Protein AF-J2RIU2-F1 (afdb_monomer_lite)

Structure (mmCIF, N/CA/C/O backbone):
data_AF-J2RIU2-F1
#
_entry.id   AF-J2RIU2-F1
#
loop_
_atom_site.group_PDB
_atom_site.id
_atom_site.type_symbol
_atom_site.label_atom_id
_atom_site.label_alt_id
_atom_site.label_comp_id
_atom_site.label_asym_id
_atom_site.label_entity_id
_atom_site.label_seq_id
_atom_site.pdbx_PDB_ins_code
_atom_site.Cartn_x
_atom_site.Cartn_y
_atom_site.Cartn_z
_atom_site.occupancy
_atom_site.B_iso_or_equiv
_atom_site.auth_seq_id
_atom_site.auth_comp_id
_atom_site.auth_asym_id
_atom_site.auth_atom_id
_atom_site.pdbx_PDB_model_num
ATOM 1 N N . MET A 1 1 ? -2.292 -70.479 -24.892 1.00 40.06 1 MET A N 1
ATOM 2 C CA . MET A 1 1 ? -0.884 -70.073 -25.103 1.00 40.06 1 MET A CA 1
ATOM 3 C C . MET A 1 1 ? -0.651 -68.737 -24.424 1.00 40.06 1 MET A C 1
ATOM 5 O O . MET A 1 1 ? -1.457 -67.833 -24.573 1.00 40.06 1 MET A O 1
ATOM 9 N N . LYS A 1 2 ? 0.402 -68.671 -23.609 1.00 41.72 2 LYS A N 1
ATOM 10 C CA . LYS A 1 2 ? 0.871 -67.485 -22.890 1.00 41.72 2 LYS A CA 1
ATOM 11 C C . LYS A 1 2 ? 1.360 -66.449 -23.907 1.00 41.72 2 LYS A C 1
ATOM 13 O O . LYS A 1 2 ? 2.125 -66.836 -24.783 1.00 41.72 2 LYS A O 1
ATOM 18 N N . ASN A 1 3 ? 1.054 -65.164 -23.729 1.00 34.62 3 ASN A N 1
ATOM 19 C CA . ASN A 1 3 ? 2.112 -64.178 -23.912 1.00 34.62 3 ASN A CA 1
ATOM 20 C C . ASN A 1 3 ? 1.933 -62.927 -23.058 1.00 34.62 3 ASN A C 1
ATOM 22 O O . ASN A 1 3 ? 0.835 -62.458 -22.788 1.00 34.62 3 ASN A O 1
ATOM 26 N N . ARG A 1 4 ? 3.085 -62.485 -22.574 1.00 45.16 4 ARG A N 1
ATOM 27 C CA . ARG A 1 4 ? 3.346 -61.589 -21.459 1.00 45.16 4 ARG A CA 1
ATOM 28 C C . ARG A 1 4 ? 3.808 -60.243 -22.041 1.00 45.16 4 ARG A C 1
ATOM 30 O O . ARG A 1 4 ? 4.460 -60.238 -23.078 1.00 45.16 4 ARG A O 1
ATOM 37 N N . LEU A 1 5 ? 3.584 -59.171 -21.276 1.00 50.06 5 LEU A N 1
ATOM 38 C CA . LEU A 1 5 ? 4.275 -57.867 -21.310 1.00 50.06 5 LEU A CA 1
ATOM 39 C C . LEU A 1 5 ? 3.818 -56.817 -22.344 1.00 50.06 5 LEU A C 1
ATOM 41 O O . LEU A 1 5 ? 4.197 -56.859 -23.507 1.00 50.06 5 LEU A O 1
ATOM 45 N N . ARG A 1 6 ? 3.156 -55.771 -21.834 1.00 41.06 6 ARG A N 1
ATOM 46 C CA . ARG A 1 6 ? 3.488 -54.341 -22.030 1.00 41.06 6 ARG A CA 1
ATOM 47 C C . ARG A 1 6 ? 3.023 -53.630 -20.751 1.00 41.06 6 ARG A C 1
ATOM 49 O O . ARG A 1 6 ? 1.835 -53.588 -20.479 1.00 41.06 6 ARG A O 1
ATOM 56 N N . GLY A 1 7 ? 3.924 -53.415 -19.791 1.00 40.78 7 GLY A N 1
ATOM 57 C CA . GLY A 1 7 ? 4.518 -52.091 -19.568 1.00 40.78 7 GLY A CA 1
ATOM 58 C C . GLY A 1 7 ? 3.485 -51.178 -18.894 1.00 40.78 7 GLY A C 1
ATOM 59 O O . GLY A 1 7 ? 2.684 -50.575 -19.585 1.00 40.78 7 GLY A O 1
ATOM 60 N N . SER A 1 8 ? 3.331 -51.183 -17.566 1.00 50.94 8 SER A N 1
ATOM 61 C CA . SER A 1 8 ? 4.140 -50.352 -16.654 1.00 50.94 8 SER A CA 1
ATOM 62 C C . SER A 1 8 ? 4.359 -48.932 -17.198 1.00 50.94 8 SER A C 1
ATOM 64 O O . SER A 1 8 ? 5.491 -48.527 -17.452 1.00 50.94 8 SER A O 1
ATOM 66 N N . ALA A 1 9 ? 3.274 -48.190 -17.399 1.00 49.19 9 ALA A N 1
ATOM 67 C CA . ALA A 1 9 ? 3.314 -46.746 -17.604 1.00 49.19 9 ALA A CA 1
ATOM 68 C C . ALA A 1 9 ? 2.045 -46.084 -17.042 1.00 49.19 9 ALA A C 1
ATOM 70 O O . ALA A 1 9 ? 1.487 -45.179 -17.653 1.00 49.19 9 ALA A O 1
ATOM 71 N N . ASP A 1 10 ? 1.605 -46.510 -15.851 1.00 44.81 10 ASP A N 1
ATOM 72 C CA . ASP A 1 10 ? 0.930 -45.566 -14.959 1.00 44.81 10 ASP A CA 1
ATOM 73 C C . ASP A 1 10 ? 1.999 -44.546 -14.583 1.00 44.81 10 ASP A C 1
ATOM 75 O O . ASP A 1 10 ? 2.858 -44.777 -13.728 1.00 44.81 10 ASP A O 1
ATOM 79 N N . HIS A 1 11 ? 2.032 -43.465 -15.358 1.00 49.28 11 HIS A N 1
ATOM 80 C CA . HIS A 1 11 ? 2.901 -42.334 -15.129 1.00 49.28 11 HIS A CA 1
ATOM 81 C C . HIS A 1 11 ? 2.822 -41.960 -13.652 1.00 49.28 11 HIS A C 1
ATOM 83 O O . HIS A 1 11 ? 1.768 -41.583 -13.144 1.00 49.28 11 HIS A O 1
ATOM 89 N N . LEU A 1 12 ? 3.970 -42.080 -12.986 1.00 51.56 12 LEU A N 1
ATOM 90 C CA . LEU A 1 12 ? 4.302 -41.473 -11.708 1.00 51.56 12 LEU A CA 1
ATOM 91 C C . LEU A 1 12 ? 3.954 -39.976 -11.746 1.00 51.56 12 LEU A C 1
ATOM 93 O O . LEU A 1 12 ? 4.819 -39.116 -11.912 1.00 51.56 12 LEU A O 1
ATOM 97 N N . VAL A 1 13 ? 2.681 -39.638 -11.552 1.00 62.94 13 VAL A N 1
ATOM 98 C CA . VAL A 1 13 ? 2.295 -38.330 -11.047 1.00 62.94 13 VAL A CA 1
ATOM 99 C C . VAL A 1 13 ? 2.800 -38.330 -9.614 1.00 62.94 13 VAL A C 1
ATOM 101 O O . VAL A 1 13 ? 2.162 -38.866 -8.707 1.00 62.94 13 VAL A O 1
ATOM 104 N N . LYS A 1 14 ? 4.020 -37.813 -9.420 1.00 61.53 14 LYS A N 1
ATOM 105 C CA . LYS A 1 14 ? 4.567 -37.534 -8.091 1.00 61.53 14 LYS A CA 1
ATOM 106 C C . LYS A 1 14 ? 3.472 -36.814 -7.310 1.00 61.53 14 LYS A C 1
ATOM 108 O O . LYS A 1 14 ? 3.054 -35.728 -7.710 1.00 61.53 14 LYS A O 1
ATOM 113 N N . ARG A 1 15 ? 3.003 -37.423 -6.214 1.00 63.75 15 ARG A N 1
ATOM 114 C CA . ARG A 1 15 ? 2.120 -36.746 -5.259 1.00 63.75 15 ARG A CA 1
ATOM 115 C C . ARG A 1 15 ? 2.746 -35.385 -4.954 1.00 63.75 15 ARG A C 1
ATOM 117 O O . ARG A 1 15 ? 3.936 -35.372 -4.620 1.00 63.75 15 ARG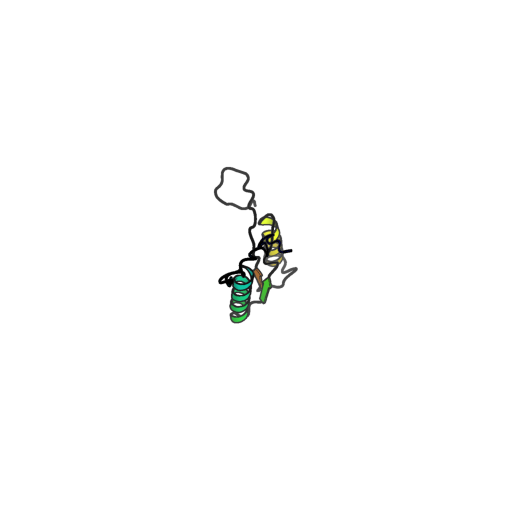 A O 1
ATOM 124 N N . PRO A 1 16 ? 2.022 -34.261 -5.104 1.00 66.75 16 PRO A N 1
ATOM 125 C CA . PRO A 1 16 ? 2.590 -32.970 -4.771 1.00 66.75 16 PRO A CA 1
ATOM 126 C C . PRO A 1 16 ? 3.021 -33.027 -3.307 1.00 66.75 16 PRO A C 1
ATOM 128 O O . PRO A 1 16 ? 2.201 -33.219 -2.410 1.00 66.75 16 PRO A O 1
ATOM 131 N N . GLN A 1 17 ? 4.333 -32.937 -3.087 1.00 72.94 17 GLN A N 1
ATOM 132 C CA . GLN A 1 17 ? 4.915 -32.689 -1.773 1.00 72.94 17 GLN A CA 1
ATOM 133 C C . GLN A 1 17 ? 4.183 -31.466 -1.206 1.00 72.94 17 GLN A C 1
ATOM 135 O O . GLN A 1 17 ? 4.012 -30.476 -1.923 1.00 72.94 17 GLN A O 1
ATOM 140 N N . GLY A 1 18 ? 3.672 -31.556 0.023 1.00 75.75 18 GLY A N 1
ATOM 141 C CA . GLY A 1 18 ? 2.833 -30.511 0.607 1.00 75.75 18 GLY A CA 1
ATOM 142 C C . GLY A 1 18 ? 3.549 -29.161 0.581 1.00 75.75 18 GLY A C 1
ATOM 143 O O . GLY A 1 18 ? 4.508 -28.951 1.316 1.00 75.75 18 GLY A O 1
ATOM 144 N N . ARG A 1 19 ? 3.097 -28.247 -0.280 1.00 80.00 19 ARG A N 1
ATOM 145 C CA . ARG A 1 19 ? 3.596 -26.870 -0.340 1.00 80.00 19 ARG A CA 1
ATOM 146 C C . ARG A 1 19 ? 2.730 -25.996 0.555 1.00 80.00 19 ARG A C 1
ATOM 148 O O . ARG A 1 19 ? 1.511 -25.973 0.404 1.00 80.00 19 ARG A O 1
ATOM 155 N N . ARG A 1 20 ? 3.362 -25.281 1.483 1.00 83.69 20 ARG A N 1
ATOM 156 C CA . ARG A 1 20 ? 2.708 -24.318 2.372 1.00 83.69 20 ARG A CA 1
ATOM 157 C C . ARG A 1 20 ? 3.261 -22.933 2.073 1.00 83.69 20 ARG A C 1
ATOM 159 O O . ARG A 1 20 ? 4.466 -22.722 2.171 1.00 83.69 20 ARG A O 1
ATOM 166 N N . LEU A 1 21 ? 2.380 -22.003 1.718 1.00 80.19 21 LEU A N 1
ATOM 167 C CA . LEU A 1 21 ? 2.722 -20.585 1.647 1.00 80.19 21 LEU A CA 1
ATOM 168 C C . LEU A 1 21 ? 3.012 -20.089 3.068 1.00 80.19 21 LEU A C 1
ATOM 170 O O . LEU A 1 21 ? 2.179 -20.247 3.960 1.00 80.19 21 LEU A O 1
ATOM 174 N N . ILE A 1 22 ? 4.206 -19.538 3.278 1.00 86.88 22 ILE A N 1
ATOM 175 C CA . ILE A 1 22 ? 4.637 -18.977 4.571 1.00 86.88 22 ILE A CA 1
ATOM 176 C C . ILE A 1 22 ? 4.629 -17.443 4.579 1.00 86.88 22 ILE A C 1
ATOM 178 O O . ILE A 1 22 ? 4.637 -16.845 5.647 1.00 86.88 22 ILE A O 1
ATOM 182 N N . ALA A 1 23 ? 4.588 -16.820 3.399 1.00 82.31 23 ALA A N 1
ATOM 183 C CA . ALA A 1 23 ? 4.477 -15.381 3.208 1.00 82.31 23 ALA A CA 1
ATOM 184 C C . ALA A 1 23 ? 3.779 -15.091 1.871 1.00 82.31 23 ALA A C 1
ATOM 186 O O . ALA A 1 23 ? 3.946 -15.840 0.904 1.00 82.31 23 ALA A O 1
ATOM 187 N N . SER A 1 24 ? 3.002 -14.011 1.821 1.00 87.00 24 SER A N 1
ATOM 188 C CA . SER A 1 24 ? 2.392 -13.476 0.602 1.00 87.00 24 SER A CA 1
ATOM 189 C C . SER A 1 24 ? 2.176 -11.969 0.748 1.00 87.00 24 SER A C 1
ATOM 191 O O . SER A 1 24 ? 2.032 -11.471 1.865 1.00 87.00 24 SER A O 1
ATOM 193 N N . ALA A 1 25 ? 2.125 -11.247 -0.377 1.00 86.00 25 ALA A N 1
ATOM 194 C CA . ALA A 1 25 ? 1.831 -9.813 -0.381 1.00 86.00 25 ALA A CA 1
ATOM 195 C C . ALA A 1 25 ? 0.473 -9.519 0.276 1.00 86.00 25 ALA A C 1
ATOM 197 O O . ALA A 1 25 ? 0.390 -8.657 1.145 1.00 86.00 25 ALA A O 1
ATOM 198 N N . SER A 1 26 ? -0.556 -10.304 -0.060 1.00 87.94 26 SER A N 1
ATOM 199 C CA . SER A 1 26 ? -1.878 -10.233 0.572 1.00 87.94 26 SER A CA 1
ATOM 200 C C . SER A 1 26 ? -1.800 -10.341 2.102 1.00 87.94 26 SER A C 1
ATOM 202 O O . SER A 1 26 ? -2.324 -9.476 2.797 1.00 87.94 26 SER A O 1
ATOM 204 N N . ALA A 1 27 ? -1.065 -11.319 2.650 1.00 90.56 27 ALA A N 1
ATOM 205 C CA . ALA A 1 27 ? -0.934 -11.467 4.102 1.00 90.56 27 ALA A CA 1
ATOM 206 C C . ALA A 1 27 ? -0.262 -10.248 4.761 1.00 90.56 27 ALA A C 1
ATOM 208 O O . ALA A 1 27 ? -0.674 -9.818 5.838 1.00 90.56 27 ALA A O 1
ATOM 209 N N . SER A 1 28 ? 0.751 -9.665 4.113 1.00 91.25 28 SER A N 1
ATOM 210 C CA . SER A 1 28 ? 1.399 -8.441 4.594 1.00 91.25 28 SER A CA 1
ATOM 211 C C . SER A 1 28 ? 0.479 -7.218 4.527 1.00 91.25 28 SER A C 1
ATOM 213 O O . SER A 1 28 ? 0.480 -6.408 5.452 1.00 91.25 28 SER A O 1
ATOM 215 N N . LEU A 1 29 ? -0.321 -7.086 3.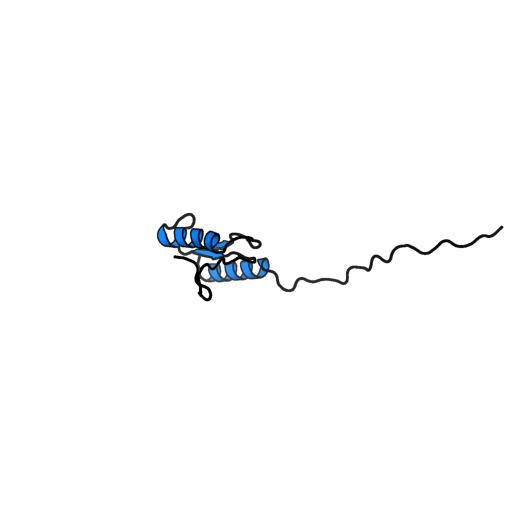467 1.00 92.56 29 LEU A N 1
ATOM 216 C CA . LEU A 1 29 ? -1.276 -5.986 3.309 1.00 92.56 29 LEU A CA 1
ATOM 217 C C . LEU A 1 29 ? -2.384 -6.050 4.357 1.00 92.56 29 LEU A C 1
ATOM 219 O O . LEU A 1 29 ? -2.672 -5.040 4.990 1.00 92.56 29 LEU A O 1
ATOM 223 N N . GLU A 1 30 ? -2.950 -7.231 4.595 1.00 93.88 30 GLU A N 1
ATOM 224 C CA . GLU A 1 30 ? -3.969 -7.427 5.631 1.00 93.88 30 GLU A CA 1
ATOM 225 C C . GLU A 1 30 ? -3.426 -7.094 7.026 1.00 93.88 30 GLU A C 1
ATOM 227 O O . GLU A 1 30 ? -4.084 -6.410 7.813 1.00 93.88 30 GLU A O 1
ATOM 232 N N . ALA A 1 31 ? -2.184 -7.495 7.322 1.00 94.94 31 ALA A N 1
ATOM 233 C CA . ALA A 1 31 ? -1.526 -7.125 8.571 1.00 94.94 31 ALA A CA 1
ATOM 234 C C . ALA A 1 31 ? -1.349 -5.600 8.702 1.00 94.94 31 ALA A C 1
ATOM 236 O O . ALA A 1 31 ? -1.594 -5.035 9.769 1.00 94.94 31 ALA A O 1
ATOM 237 N N . ALA A 1 32 ? -0.978 -4.913 7.618 1.00 94.44 32 ALA A N 1
ATOM 238 C CA . ALA A 1 32 ? -0.854 -3.456 7.603 1.00 94.44 32 ALA A CA 1
ATOM 239 C C . ALA A 1 32 ? -2.212 -2.746 7.773 1.00 94.44 32 ALA A C 1
ATOM 241 O O . ALA A 1 32 ? -2.299 -1.763 8.510 1.00 94.44 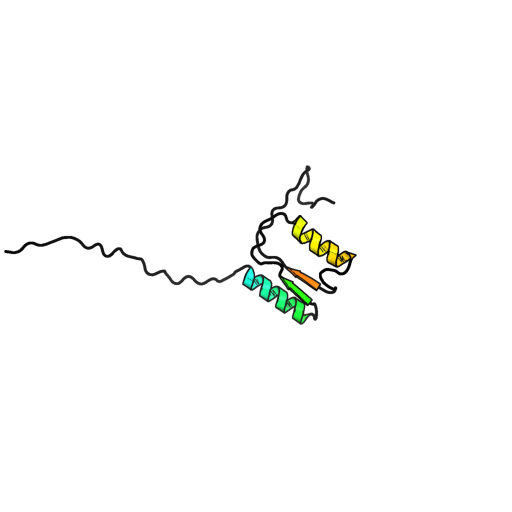32 ALA A O 1
ATOM 242 N N . VAL A 1 33 ? -3.284 -3.260 7.156 1.00 96.81 33 VAL A N 1
ATOM 243 C CA . VAL A 1 33 ? -4.658 -2.768 7.361 1.00 96.81 33 VAL A CA 1
ATOM 244 C C . VAL A 1 33 ? -5.070 -2.917 8.822 1.00 96.81 33 VAL A C 1
ATOM 246 O O . VAL A 1 33 ? -5.586 -1.966 9.412 1.00 96.81 33 VAL A O 1
ATOM 249 N N . ALA A 1 34 ? -4.833 -4.088 9.418 1.00 97.44 34 ALA A N 1
ATOM 250 C CA . ALA A 1 34 ? -5.147 -4.338 10.820 1.00 97.44 34 ALA A CA 1
ATOM 251 C C . ALA A 1 34 ? -4.413 -3.351 11.740 1.00 97.44 34 ALA A C 1
ATOM 253 O O . ALA A 1 34 ? -5.027 -2.774 12.637 1.00 97.44 34 ALA A O 1
ATOM 254 N N . GLN A 1 35 ? -3.133 -3.092 11.465 1.00 97.81 35 GLN A N 1
ATOM 255 C CA . GLN A 1 35 ? -2.332 -2.139 12.228 1.00 97.81 35 GLN A CA 1
ATOM 256 C C . GLN A 1 35 ? -2.849 -0.698 12.105 1.00 97.81 35 GLN A C 1
ATOM 258 O O . GLN A 1 35 ? -2.924 0.012 13.104 1.00 97.81 35 GLN A O 1
ATOM 263 N N . ALA A 1 36 ? -3.231 -0.256 10.904 1.00 96.44 36 ALA A N 1
ATOM 264 C CA . ALA A 1 36 ? -3.785 1.082 10.696 1.00 96.44 36 ALA A CA 1
ATOM 265 C C . ALA A 1 36 ? -5.129 1.264 11.418 1.00 96.44 36 ALA A C 1
ATOM 267 O O . ALA A 1 36 ? -5.338 2.268 12.098 1.00 96.44 36 ALA A O 1
ATOM 268 N N . ARG A 1 37 ? -6.006 0.256 11.346 1.00 95.94 37 ARG A N 1
ATOM 269 C CA . ARG A 1 37 ? -7.292 0.258 12.056 1.00 95.94 37 ARG A CA 1
ATOM 270 C C . ARG A 1 37 ? -7.119 0.258 13.572 1.00 95.94 37 ARG A C 1
ATOM 272 O O . ARG A 1 37 ? -7.875 0.934 14.257 1.00 95.94 37 ARG A O 1
ATOM 279 N N . ALA A 1 38 ? -6.113 -0.443 14.098 1.00 97.69 38 ALA A N 1
ATOM 280 C CA . ALA A 1 38 ? -5.777 -0.397 15.523 1.00 97.69 38 ALA A CA 1
ATOM 281 C C . ALA A 1 38 ? -5.347 1.008 15.992 1.00 97.69 38 ALA A C 1
ATOM 283 O O . ALA A 1 38 ? -5.448 1.312 17.177 1.00 97.69 38 ALA A O 1
ATOM 284 N N . ALA A 1 39 ? -4.903 1.864 15.068 1.00 97.38 39 ALA A N 1
ATOM 285 C CA . ALA A 1 39 ? -4.589 3.269 15.308 1.00 97.38 39 ALA A CA 1
ATOM 286 C C . ALA A 1 39 ? -5.749 4.230 14.962 1.00 97.38 39 ALA A C 1
ATOM 288 O O . ALA A 1 39 ? -5.521 5.435 14.892 1.00 97.38 39 ALA A O 1
ATOM 289 N N . ASP A 1 40 ? -6.963 3.716 14.729 1.00 96.62 40 ASP A N 1
ATOM 290 C CA . ASP A 1 40 ? -8.156 4.479 14.318 1.00 96.62 40 ASP A CA 1
ATOM 291 C C . ASP A 1 40 ? -7.984 5.245 12.989 1.00 96.62 40 ASP A C 1
ATOM 293 O O . ASP A 1 40 ? -8.583 6.291 12.740 1.00 96.62 40 ASP A O 1
ATOM 297 N N . ILE A 1 41 ? -7.138 4.717 12.098 1.00 97.25 41 ILE A N 1
ATOM 298 C CA . ILE A 1 41 ? -6.910 5.271 10.763 1.00 97.25 41 ILE A CA 1
ATOM 299 C C . ILE A 1 41 ? -7.555 4.350 9.730 1.00 97.25 41 ILE A C 1
ATOM 301 O O . ILE A 1 41 ? -7.298 3.143 9.693 1.00 97.25 41 ILE A O 1
ATOM 305 N N . ASN A 1 42 ? -8.374 4.925 8.845 1.00 95.56 42 ASN A N 1
ATOM 306 C CA . ASN A 1 42 ? -8.941 4.178 7.729 1.00 95.56 42 ASN A CA 1
ATOM 307 C C . ASN A 1 42 ? -7.818 3.658 6.816 1.00 95.56 42 ASN A C 1
ATOM 309 O O . ASN A 1 42 ? -6.854 4.369 6.543 1.00 95.56 42 ASN A O 1
ATOM 313 N N . ALA A 1 43 ? -7.947 2.440 6.300 1.00 96.31 43 ALA A N 1
ATOM 314 C CA . ALA A 1 43 ? -6.962 1.851 5.402 1.00 96.31 43 ALA A CA 1
ATOM 315 C C . ALA A 1 43 ? -7.644 1.250 4.178 1.00 96.31 43 ALA A C 1
ATOM 317 O O . ALA A 1 43 ? -8.629 0.519 4.301 1.00 96.31 43 ALA A O 1
ATOM 318 N N . VAL A 1 44 ? -7.100 1.558 3.002 1.00 94.81 44 VAL A N 1
ATOM 319 C CA . VAL A 1 44 ? -7.595 1.090 1.708 1.00 94.81 44 VAL A CA 1
ATOM 320 C C . VAL A 1 44 ? -6.465 0.385 0.975 1.00 94.81 44 VAL A C 1
ATOM 322 O O . VAL A 1 44 ? -5.405 0.967 0.745 1.00 94.81 44 VAL A O 1
ATOM 325 N N . VAL A 1 45 ? -6.707 -0.865 0.589 1.00 93.19 45 VAL A N 1
ATOM 326 C CA . VAL A 1 45 ? -5.829 -1.620 -0.308 1.00 93.19 45 VAL A CA 1
ATOM 327 C C . VAL A 1 45 ? -6.318 -1.396 -1.733 1.00 93.19 45 VAL A C 1
ATOM 329 O O . VAL A 1 45 ? -7.477 -1.668 -2.034 1.00 93.19 45 VAL A O 1
ATOM 332 N N . LEU A 1 46 ? -5.452 -0.878 -2.601 1.00 89.81 46 LEU A N 1
ATOM 333 C CA . LEU A 1 46 ? -5.762 -0.676 -4.016 1.00 89.81 46 LEU A CA 1
ATOM 334 C C . LEU A 1 46 ? -5.745 -2.003 -4.781 1.00 89.81 46 LEU A C 1
ATOM 336 O O . LEU A 1 46 ? -6.669 -2.293 -5.533 1.00 89.81 46 LEU A O 1
ATOM 340 N N . SER A 1 47 ? -4.690 -2.793 -4.592 1.00 85.19 47 SER A N 1
ATOM 341 C CA . SER A 1 47 ? -4.529 -4.155 -5.114 1.00 85.19 47 SER A CA 1
ATOM 342 C C . SER A 1 47 ? -3.245 -4.759 -4.531 1.00 85.19 47 SER A C 1
ATOM 344 O O . SER A 1 47 ? -2.364 -4.016 -4.096 1.00 85.19 47 SER A O 1
ATOM 346 N N . ASP A 1 48 ? -3.143 -6.086 -4.486 1.00 80.25 48 ASP A N 1
ATOM 347 C CA . ASP A 1 48 ? -1.937 -6.841 -4.121 1.00 80.25 48 ASP A CA 1
ATOM 348 C C . ASP A 1 48 ? -1.112 -7.305 -5.338 1.00 80.25 48 ASP A C 1
ATOM 350 O O . ASP A 1 48 ? -0.069 -7.939 -5.170 1.00 80.25 48 ASP A O 1
ATOM 354 N N . ALA A 1 49 ? -1.575 -6.948 -6.540 1.00 82.00 49 ALA A N 1
ATOM 355 C CA . ALA A 1 49 ? -1.044 -7.328 -7.844 1.00 82.00 49 ALA A CA 1
ATOM 356 C C . ALA A 1 49 ? -0.889 -6.108 -8.787 1.00 82.00 49 ALA A C 1
ATOM 358 O O . ALA A 1 49 ? -1.111 -6.233 -9.989 1.00 82.00 49 ALA A O 1
ATOM 359 N N . ILE A 1 50 ? -0.590 -4.903 -8.273 1.00 76.88 50 ILE A N 1
ATOM 360 C CA . ILE A 1 50 ? -0.375 -3.726 -9.140 1.00 76.88 50 ILE A CA 1
ATOM 361 C C . ILE A 1 50 ? 0.883 -3.904 -9.998 1.00 76.88 50 ILE A C 1
ATOM 363 O O . ILE A 1 50 ? 2.007 -3.751 -9.527 1.00 76.88 50 ILE A O 1
ATOM 367 N N . GLU A 1 51 ? 0.679 -4.142 -11.286 1.00 72.50 51 GLU A N 1
ATOM 368 C CA . GLU A 1 51 ? 1.711 -4.046 -12.315 1.00 72.50 51 GLU A CA 1
ATOM 369 C C . GLU A 1 51 ? 1.593 -2.678 -13.001 1.00 72.50 51 GLU A C 1
ATOM 371 O O . GLU A 1 51 ? 0.504 -2.277 -13.411 1.00 72.50 51 GLU A O 1
ATOM 376 N N . GLY A 1 52 ? 2.695 -1.933 -13.104 1.00 74.81 52 GLY A N 1
ATOM 377 C CA . GLY A 1 52 ? 2.683 -0.596 -13.705 1.00 74.81 52 GLY A CA 1
ATOM 378 C C . GLY A 1 52 ? 3.743 0.339 -13.137 1.00 74.81 52 GLY A C 1
ATOM 379 O O . GLY A 1 52 ? 4.656 -0.081 -12.423 1.00 74.81 52 GLY A O 1
ATOM 380 N N . GLU A 1 53 ? 3.634 1.625 -13.463 1.00 78.94 53 GLU A N 1
ATOM 381 C CA . GLU A 1 53 ? 4.574 2.641 -12.993 1.00 78.94 53 GLU A CA 1
ATOM 382 C C . GLU A 1 53 ? 4.173 3.189 -11.617 1.00 78.94 53 GLU A C 1
ATOM 384 O O . GLU A 1 53 ? 3.027 3.576 -11.385 1.00 78.94 53 GLU A O 1
ATOM 389 N N . ALA A 1 54 ? 5.143 3.332 -10.713 1.00 78.69 54 ALA A N 1
ATOM 390 C CA . ALA A 1 54 ? 4.903 3.799 -9.344 1.00 78.69 54 ALA A CA 1
ATOM 391 C C . ALA A 1 54 ? 4.230 5.188 -9.262 1.00 78.69 54 ALA A C 1
ATOM 393 O O . ALA A 1 54 ? 3.599 5.521 -8.255 1.00 78.69 54 ALA A O 1
ATOM 394 N N . TYR A 1 55 ? 4.347 6.015 -10.311 1.00 78.06 55 TYR A N 1
ATOM 395 C CA . TYR A 1 55 ? 3.739 7.348 -10.330 1.00 78.06 55 TYR A CA 1
ATOM 396 C C . TYR A 1 55 ? 2.202 7.302 -10.354 1.00 78.06 55 TYR A C 1
ATOM 398 O O . TYR A 1 55 ? 1.572 8.234 -9.857 1.00 78.06 55 TYR A O 1
ATOM 406 N N . GLU A 1 56 ? 1.589 6.246 -10.895 1.00 81.62 56 GLU A N 1
ATOM 407 C CA . GLU A 1 56 ? 0.126 6.140 -10.992 1.00 81.62 56 GLU A CA 1
ATOM 408 C C . GLU A 1 56 ? -0.496 5.976 -9.603 1.00 81.62 56 GLU A C 1
ATOM 410 O O . GLU A 1 56 ? -1.434 6.687 -9.236 1.00 81.62 56 GLU A O 1
ATOM 415 N N . VAL A 1 57 ? 0.112 5.124 -8.774 1.00 83.06 57 VAL A N 1
ATOM 416 C CA . VAL A 1 57 ? -0.248 4.977 -7.357 1.00 83.06 57 VAL A CA 1
ATOM 417 C C . VAL A 1 57 ? 0.019 6.282 -6.597 1.00 83.06 57 VAL A C 1
ATOM 419 O O . VAL A 1 57 ? -0.819 6.742 -5.816 1.00 83.06 57 VAL A O 1
ATOM 422 N N . ALA A 1 58 ? 1.154 6.936 -6.867 1.00 86.00 58 ALA A N 1
ATOM 423 C CA . ALA A 1 58 ? 1.499 8.208 -6.236 1.00 86.00 58 ALA A CA 1
ATOM 424 C C . ALA A 1 58 ? 0.512 9.339 -6.587 1.00 86.00 58 ALA A C 1
ATOM 426 O O . ALA A 1 58 ? 0.257 10.210 -5.751 1.00 86.00 58 ALA A O 1
ATOM 427 N N . ALA A 1 59 ? -0.084 9.327 -7.783 1.00 90.12 59 ALA A N 1
ATOM 428 C CA . ALA A 1 59 ? -1.074 10.318 -8.194 1.00 90.12 59 ALA A CA 1
ATOM 429 C C . ALA A 1 59 ? -2.347 10.250 -7.334 1.00 90.12 59 ALA A C 1
ATOM 431 O O . ALA A 1 59 ? -2.847 11.291 -6.902 1.00 90.12 59 ALA A O 1
ATOM 432 N N . ILE A 1 60 ? -2.826 9.041 -7.011 1.00 89.75 60 ILE A N 1
ATOM 433 C CA . ILE A 1 60 ? -3.980 8.844 -6.117 1.00 89.75 60 ILE A CA 1
ATOM 434 C C . ILE A 1 60 ? -3.654 9.370 -4.717 1.00 89.75 60 ILE A C 1
ATOM 436 O O . ILE A 1 60 ? -4.429 10.140 -4.146 1.00 89.75 60 ILE A O 1
ATOM 440 N N . ALA A 1 61 ? -2.483 9.013 -4.181 1.00 91.38 61 ALA A N 1
ATOM 441 C CA . ALA A 1 61 ? -2.043 9.496 -2.875 1.00 91.38 61 ALA A CA 1
ATOM 442 C C . ALA A 1 61 ? -1.943 11.031 -2.833 1.00 91.38 61 ALA A C 1
ATOM 444 O O . ALA A 1 61 ? -2.381 11.660 -1.867 1.00 91.38 61 ALA A O 1
ATOM 445 N N . ARG A 1 62 ? -1.438 11.654 -3.906 1.00 92.75 62 ARG A N 1
ATOM 446 C CA . ARG A 1 62 ? -1.352 13.114 -4.037 1.00 92.75 62 ARG A CA 1
ATOM 447 C C . ARG A 1 62 ? -2.729 13.777 -4.098 1.00 92.75 62 ARG A C 1
ATOM 449 O O . ARG A 1 62 ? -2.927 14.800 -3.441 1.00 92.75 62 ARG A O 1
ATOM 456 N N . GLU A 1 63 ? -3.681 13.228 -4.851 1.00 96.00 63 GLU A N 1
ATOM 457 C CA . GLU A 1 63 ? -5.049 13.766 -4.922 1.00 96.00 63 GLU A CA 1
ATOM 458 C C . GLU A 1 63 ? -5.740 13.689 -3.549 1.00 96.00 63 GLU A C 1
ATOM 460 O O . GLU A 1 63 ? -6.352 14.664 -3.114 1.00 96.00 63 GLU A O 1
ATOM 465 N N . VAL A 1 64 ? -5.551 12.597 -2.802 1.00 95.81 64 VAL A N 1
ATOM 466 C CA . VAL A 1 64 ? -6.066 12.458 -1.428 1.00 95.81 64 VAL A CA 1
ATOM 467 C C . VAL A 1 64 ? -5.412 13.468 -0.487 1.00 95.81 64 VAL A C 1
ATOM 469 O O . VAL A 1 64 ? -6.106 14.162 0.258 1.00 95.81 64 VAL A O 1
ATOM 472 N N . ALA A 1 65 ? -4.085 13.606 -0.547 1.00 93.50 65 ALA A N 1
ATOM 473 C CA . ALA A 1 65 ? -3.337 14.541 0.289 1.00 93.50 65 ALA A CA 1
ATOM 474 C C . ALA A 1 65 ? -3.749 16.003 0.057 1.00 93.50 65 ALA A C 1
ATOM 476 O O . ALA A 1 65 ? -3.835 16.778 1.010 1.00 93.50 65 ALA A O 1
ATOM 477 N N . THR A 1 66 ? -4.008 16.377 -1.198 1.00 96.38 66 THR A N 1
ATOM 478 C CA . THR A 1 66 ? -4.266 17.771 -1.591 1.00 96.38 66 THR A CA 1
ATOM 479 C C . THR A 1 66 ? -5.746 18.133 -1.614 1.00 96.38 66 THR A C 1
ATOM 481 O O . THR A 1 66 ? -6.094 19.266 -1.293 1.00 96.38 66 THR A O 1
ATOM 484 N N . LYS A 1 67 ? -6.625 17.193 -1.976 1.00 96.69 67 LYS A N 1
ATOM 485 C CA . LYS A 1 67 ? -8.048 17.459 -2.233 1.00 96.69 67 LYS A CA 1
ATOM 486 C C . LYS A 1 67 ? -9.006 16.598 -1.419 1.00 96.69 67 LYS A C 1
ATOM 488 O O . LYS A 1 67 ? -10.212 16.768 -1.558 1.00 96.69 67 LYS A O 1
ATOM 493 N N . ASN A 1 68 ? -8.501 15.704 -0.566 1.00 95.44 68 ASN A N 1
ATOM 494 C CA . ASN A 1 68 ? -9.323 14.849 0.294 1.00 95.44 68 ASN A CA 1
ATOM 495 C C . ASN A 1 68 ? -10.332 13.982 -0.484 1.00 95.44 68 ASN A C 1
ATOM 497 O O . ASN A 1 68 ? -11.444 13.732 -0.021 1.00 95.44 68 ASN A O 1
ATOM 501 N N . ARG A 1 69 ? -9.949 13.573 -1.698 1.00 93.56 69 ARG A N 1
ATOM 502 C CA . ARG A 1 69 ? -10.720 12.699 -2.585 1.00 93.56 69 ARG A CA 1
ATOM 503 C C . ARG A 1 69 ? -9.757 11.812 -3.391 1.00 93.56 69 ARG A C 1
ATOM 505 O O . ARG A 1 69 ? -8.610 12.206 -3.572 1.00 93.56 69 ARG A O 1
ATOM 512 N N . PRO A 1 70 ? -10.183 10.644 -3.893 1.00 92.31 70 PRO A N 1
ATOM 513 C CA . PRO A 1 70 ? -11.484 10.011 -3.659 1.00 92.31 70 PRO A CA 1
ATOM 514 C C . PRO A 1 70 ? -11.663 9.504 -2.219 1.00 92.31 70 PRO A C 1
ATOM 516 O O . PRO A 1 70 ? -12.761 9.116 -1.843 1.00 92.31 70 PRO A O 1
ATOM 519 N N . LEU A 1 71 ? -10.603 9.538 -1.407 1.00 94.12 71 LEU A N 1
ATOM 520 C CA . LEU A 1 71 ? -10.609 9.107 -0.014 1.00 94.12 71 LEU A CA 1
ATOM 521 C C . LEU A 1 71 ? -10.507 10.310 0.926 1.00 94.12 71 LEU A C 1
ATOM 523 O O . LEU A 1 71 ? -9.722 11.229 0.683 1.00 94.12 71 LEU A O 1
ATOM 527 N N . ALA A 1 72 ? -11.265 10.271 2.019 1.00 93.94 72 ALA A N 1
ATOM 528 C CA . ALA A 1 72 ? -11.147 11.241 3.097 1.00 93.94 72 ALA A CA 1
ATOM 529 C C . ALA A 1 72 ? -9.970 10.882 4.013 1.00 93.94 72 ALA A C 1
ATOM 531 O O . ALA A 1 72 ? -9.794 9.726 4.390 1.00 93.94 72 ALA A O 1
ATOM 532 N N . ARG A 1 73 ? -9.176 11.885 4.384 1.00 94.56 73 ARG A N 1
ATOM 533 C CA . ARG A 1 73 ? -8.125 11.778 5.400 1.00 94.56 73 ARG A CA 1
ATOM 534 C C . ARG A 1 73 ? -8.737 11.808 6.812 1.00 94.56 73 ARG A C 1
ATOM 536 O O . ARG A 1 73 ? -9.742 12.496 6.997 1.00 94.56 73 ARG A O 1
ATOM 543 N N . PRO A 1 74 ? -8.101 11.163 7.806 1.00 94.62 74 PRO A N 1
ATOM 544 C CA . PRO A 1 74 ? -6.853 10.398 7.705 1.00 94.62 74 PRO A CA 1
ATOM 545 C C . PRO A 1 74 ? -7.063 9.027 7.042 1.00 94.62 74 PRO A C 1
ATOM 547 O O . PRO A 1 74 ? -8.023 8.324 7.341 1.00 94.62 74 PRO A O 1
ATOM 550 N N . VAL A 1 75 ? -6.161 8.649 6.130 1.00 96.50 75 VAL A N 1
ATOM 551 C CA . VAL A 1 75 ? -6.227 7.358 5.430 1.00 96.50 75 VAL A CA 1
ATOM 552 C C . VAL A 1 75 ? -4.837 6.829 5.083 1.00 96.50 75 VAL A C 1
ATOM 554 O O . VAL A 1 75 ? -3.958 7.592 4.683 1.00 96.50 75 VAL A O 1
ATOM 557 N N . VAL A 1 76 ? -4.658 5.517 5.212 1.00 95.75 76 VAL A N 1
ATOM 558 C CA . VAL A 1 76 ? -3.516 4.756 4.699 1.00 95.75 76 VAL A CA 1
ATOM 559 C C . VAL A 1 76 ? -3.917 4.122 3.367 1.00 95.75 76 VAL A C 1
ATOM 561 O O . VAL A 1 76 ? -4.942 3.450 3.276 1.00 95.75 76 VAL A O 1
ATOM 564 N N . ILE A 1 77 ? -3.108 4.330 2.329 1.00 93.31 77 ILE A N 1
ATOM 565 C CA . ILE A 1 77 ? -3.304 3.730 1.004 1.00 93.31 77 ILE A CA 1
ATOM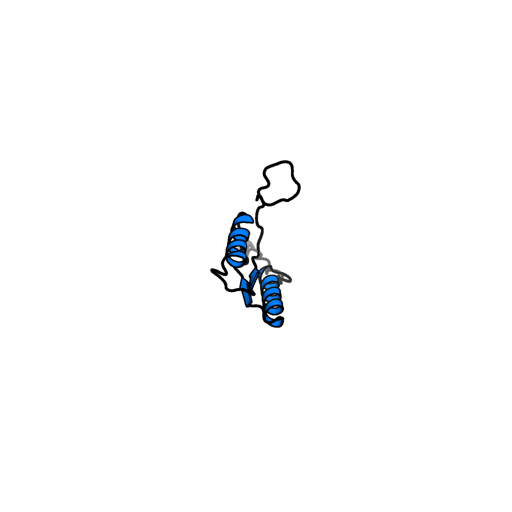 566 C C . ILE A 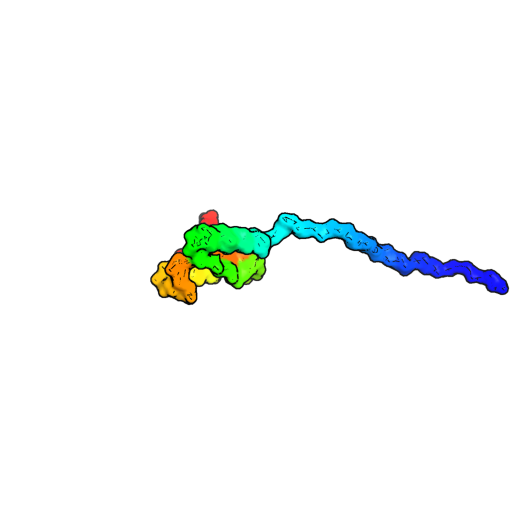1 77 ? -2.204 2.694 0.807 1.00 93.31 77 ILE A C 1
ATOM 568 O O . ILE A 1 77 ? -1.024 3.023 0.924 1.00 93.31 77 ILE A O 1
ATOM 572 N N . LEU A 1 78 ? -2.588 1.452 0.533 1.00 92.50 78 LEU A N 1
ATOM 573 C CA . LEU A 1 78 ? -1.674 0.327 0.383 1.00 92.50 78 LEU A CA 1
ATOM 574 C C . LEU A 1 78 ? -1.784 -0.266 -1.020 1.00 92.50 78 LEU A C 1
ATOM 576 O O . LEU A 1 78 ? -2.877 -0.404 -1.567 1.00 92.50 78 LEU A O 1
ATOM 580 N N . SER A 1 79 ? -0.651 -0.679 -1.570 1.00 89.62 79 SER A N 1
ATOM 581 C CA . SER A 1 79 ? -0.574 -1.486 -2.784 1.00 89.62 79 SER A CA 1
ATOM 582 C C . SER A 1 79 ? 0.490 -2.560 -2.606 1.00 89.62 79 SER A C 1
ATOM 584 O O . SER A 1 79 ? 1.594 -2.259 -2.153 1.00 89.62 79 SER A O 1
ATOM 586 N N . GLY A 1 80 ? 0.169 -3.797 -2.959 1.00 80.81 80 GLY A N 1
ATOM 587 C CA . GLY A 1 80 ? 1.141 -4.868 -3.152 1.00 80.81 80 GLY A CA 1
ATOM 588 C C . GLY A 1 80 ? 1.446 -5.058 -4.633 1.00 80.81 80 GLY A C 1
ATOM 589 O O . GLY A 1 80 ? 0.637 -4.648 -5.469 1.00 80.81 80 GLY A O 1
ATOM 590 N N . ALA A 1 81 ? 2.593 -5.702 -4.885 1.00 73.00 81 ALA A N 1
ATOM 591 C CA . ALA A 1 81 ? 3.235 -6.038 -6.166 1.00 73.00 81 ALA A CA 1
ATOM 592 C C . ALA A 1 81 ? 4.507 -5.233 -6.466 1.00 73.00 81 ALA A C 1
ATOM 594 O O . ALA A 1 81 ? 5.046 -4.534 -5.607 1.00 73.00 81 ALA A O 1
ATOM 595 N N . GLU A 1 82 ? 5.022 -5.415 -7.677 1.00 70.44 82 GLU A N 1
ATOM 596 C CA . GLU A 1 82 ? 6.268 -4.852 -8.171 1.00 70.44 82 GLU A CA 1
ATOM 597 C C . GLU A 1 82 ? 5.955 -3.687 -9.116 1.00 70.44 82 GLU A C 1
ATOM 599 O O . GLU A 1 82 ? 5.548 -3.872 -10.262 1.00 70.44 82 GLU A O 1
ATOM 604 N N . THR A 1 83 ? 6.126 -2.459 -8.629 1.00 66.69 83 THR A N 1
ATOM 605 C CA . THR A 1 83 ? 5.974 -1.263 -9.464 1.00 66.69 83 THR A CA 1
ATOM 606 C C . THR A 1 83 ? 7.291 -0.921 -10.145 1.00 66.69 83 THR A C 1
ATOM 608 O O . THR A 1 83 ? 8.332 -0.837 -9.489 1.00 66.69 83 THR A O 1
ATOM 611 N N . THR A 1 84 ? 7.239 -0.626 -11.439 1.00 77.69 84 THR A N 1
ATOM 612 C CA . THR A 1 84 ? 8.380 -0.080 -12.173 1.00 77.69 84 THR A CA 1
ATOM 613 C C . THR A 1 84 ? 8.564 1.392 -11.813 1.00 77.69 84 THR A C 1
ATOM 615 O O . THR A 1 84 ? 7.600 2.141 -11.653 1.00 77.69 84 THR A O 1
ATOM 618 N N . VAL A 1 85 ? 9.818 1.816 -11.658 1.00 75.06 85 VAL A N 1
ATOM 619 C CA . VAL A 1 85 ? 10.168 3.229 -11.502 1.00 75.06 85 VAL A CA 1
ATOM 620 C C . VAL A 1 85 ? 11.012 3.638 -12.695 1.00 75.06 85 VAL A C 1
ATOM 622 O O . VAL A 1 85 ? 12.222 3.408 -12.721 1.00 75.06 85 VAL A O 1
ATOM 625 N N . THR A 1 86 ? 10.395 4.292 -13.675 1.00 75.62 86 THR A N 1
ATOM 626 C CA . THR A 1 86 ? 11.149 4.894 -14.773 1.00 75.62 86 THR A CA 1
ATOM 627 C C . THR A 1 86 ? 11.830 6.188 -14.313 1.00 75.62 86 THR A C 1
ATOM 629 O O . THR A 1 86 ? 11.236 7.270 -14.278 1.00 75.62 86 THR A O 1
ATOM 632 N N . VAL A 1 87 ? 13.123 6.098 -13.995 1.00 72.25 87 VAL A N 1
ATOM 633 C CA . VAL A 1 87 ? 13.980 7.268 -13.769 1.00 72.25 87 VAL A CA 1
ATOM 634 C C . VAL A 1 87 ? 14.506 7.758 -15.115 1.00 72.25 87 VAL A C 1
ATOM 636 O O . VAL A 1 87 ? 15.153 7.006 -15.837 1.00 72.25 87 VAL A O 1
ATOM 639 N N . ARG A 1 88 ? 14.263 9.024 -15.473 1.00 66.69 88 ARG A N 1
ATOM 640 C CA . ARG A 1 88 ? 14.964 9.651 -16.607 1.00 66.69 88 ARG A CA 1
ATOM 641 C C . ARG A 1 88 ? 15.832 10.808 -16.093 1.00 66.69 88 ARG A C 1
ATOM 643 O O . ARG A 1 88 ? 15.298 11.728 -15.470 1.00 66.69 88 ARG A O 1
ATOM 650 N N . GLY A 1 89 ? 17.135 10.743 -16.378 1.00 63.84 89 GLY A N 1
ATOM 651 C CA . GLY A 1 89 ? 18.196 11.627 -15.868 1.00 63.84 89 GLY A CA 1
ATOM 652 C C . GLY A 1 89 ? 19.196 10.884 -14.964 1.00 63.84 89 GLY A C 1
ATOM 653 O O . GLY A 1 89 ? 18.906 9.781 -14.506 1.00 63.84 89 GLY A O 1
ATOM 654 N N . ASP A 1 90 ? 20.352 11.491 -14.681 1.00 56.28 90 ASP A N 1
ATOM 655 C CA . ASP A 1 90 ? 21.514 10.860 -14.016 1.00 56.28 90 ASP A CA 1
ATOM 656 C C . ASP A 1 90 ? 21.357 10.717 -12.483 1.0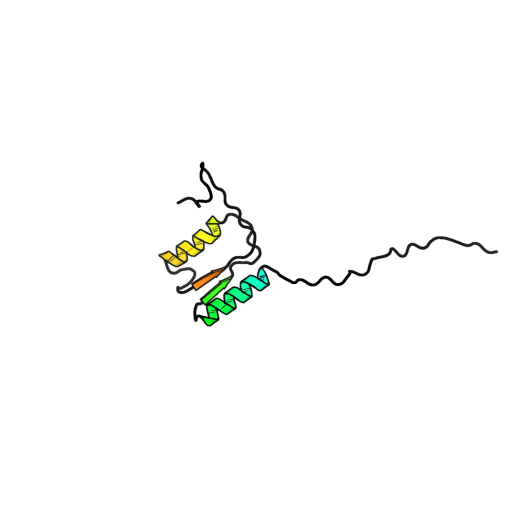0 56.28 90 ASP A C 1
ATOM 658 O O . ASP A 1 90 ? 22.252 11.025 -11.693 1.00 56.28 90 ASP A O 1
ATOM 662 N N . GLY A 1 91 ? 20.175 10.311 -12.016 1.00 52.75 91 GLY A N 1
ATOM 663 C CA . GLY A 1 91 ? 19.815 10.306 -10.600 1.00 52.75 91 GLY A CA 1
ATOM 664 C C . GLY A 1 91 ? 19.538 8.916 -10.040 1.00 52.75 91 GLY A C 1
ATOM 665 O O . GLY A 1 91 ? 18.725 8.170 -10.569 1.00 52.75 91 GLY A O 1
ATOM 666 N N . ARG A 1 92 ? 20.121 8.602 -8.878 1.00 57.59 92 ARG A N 1
ATOM 667 C CA . ARG A 1 92 ? 19.605 7.551 -7.986 1.00 57.59 92 ARG A CA 1
ATOM 668 C C . ARG A 1 92 ? 18.189 7.931 -7.546 1.00 57.59 92 ARG A C 1
ATOM 670 O O . ARG A 1 92 ? 18.031 8.979 -6.926 1.00 57.59 92 ARG A O 1
ATOM 677 N N . GLY A 1 93 ? 17.207 7.090 -7.885 1.00 53.16 93 GLY A N 1
ATOM 678 C CA . GLY A 1 93 ? 15.860 7.029 -7.303 1.00 53.16 93 GLY A CA 1
ATOM 679 C C . GLY A 1 93 ? 15.247 8.372 -6.908 1.00 53.16 93 GLY A C 1
ATOM 680 O O . GLY A 1 93 ? 15.198 8.705 -5.728 1.00 53.16 93 GLY A O 1
ATOM 681 N N . ARG A 1 94 ? 14.768 9.145 -7.884 1.00 48.06 94 ARG A N 1
ATOM 682 C CA . ARG A 1 94 ? 13.894 10.299 -7.634 1.00 48.06 94 ARG A CA 1
ATOM 683 C C . ARG A 1 94 ? 12.729 10.204 -8.612 1.00 48.06 94 ARG A C 1
ATOM 685 O O . ARG A 1 94 ? 12.944 10.290 -9.820 1.00 48.06 94 ARG A O 1
ATOM 692 N N . SER A 1 95 ? 11.519 9.981 -8.105 1.00 52.69 95 SER A N 1
ATOM 693 C CA . SER A 1 95 ? 10.292 10.153 -8.886 1.00 52.69 95 SER A CA 1
ATOM 694 C C . SER A 1 95 ? 10.240 11.596 -9.387 1.00 52.69 95 SER A C 1
ATOM 696 O O . SER A 1 95 ? 10.550 12.522 -8.636 1.00 52.69 95 SER A O 1
ATOM 698 N N . ARG A 1 96 ? 9.910 11.791 -10.663 1.00 51.81 96 ARG A N 1
ATOM 699 C CA . ARG A 1 96 ? 9.858 13.124 -11.273 1.00 51.81 96 ARG A CA 1
ATOM 700 C C . ARG A 1 96 ? 8.822 14.016 -10.583 1.00 51.81 96 ARG A C 1
ATOM 702 O O . ARG A 1 96 ? 7.771 13.525 -10.179 1.00 51.81 96 ARG A O 1
ATOM 709 N N . ALA A 1 97 ? 9.177 15.295 -10.451 1.00 40.25 97 ALA A N 1
ATOM 710 C CA . ALA A 1 97 ? 8.317 16.373 -9.964 1.00 40.25 97 ALA A CA 1
ATOM 711 C C . ALA A 1 97 ? 7.101 16.601 -10.875 1.00 40.25 97 ALA A C 1
ATOM 713 O O . ALA A 1 97 ? 7.266 16.421 -12.105 1.00 40.25 97 ALA A O 1
#

Foldseek 3Di:
DDDDDDDDPPPCPPDPDDDDDPDALVVVQVVVCVVCVVVVAAEDEPEQADEEAPVVVVVQVVCCVPPVPPHHPPYHYDYHDDHDHDDDDPDDDDRDD

pLDDT: mean 78.13, std 18.3, range [34.62, 97.81]

Secondary structure (DSSP, 8-state):
------------------------HHHHHHHHHHHHHHTT-EEEE--SS--EEHHHHHHHHHHHHHH--SSPSSEEEE--S-EE----SS-SS----

Radius of gyration: 24.84 Å; chains: 1; bounding box: 33×88×41 Å

Sequence (97 aa):
MKNRLRGSADHLVKRPQGRRLIASASASLEAAVAQARAADINAVVLSDAIEGEAYEVAAIAREVATKNRPLARPVVILSGAETTVTVRGDGRGRSRA